Protein AF-A0A382PAS7-F1 (afdb_monomer)

pLDDT: mean 87.81, std 16.5, range [35.19, 98.38]

Radius of gyration: 13.89 Å; Cα contacts (8 Å, |Δi|>4): 24; chains: 1; bounding box: 30×28×36 Å

InterPro domains:
  IPR001412 Aminoacyl-tRNA synthetase, class I, conserved site [PS00178] (36-47)
  IPR014729 Rossmann-like alpha/beta/alpha sandwich fold [G3DSA:3.40.50.620] (2-58)
  IPR020058 Glutamyl/glutaminyl-tRNA synthetase, class Ib, catalytic domain [PF00749] (30-58)
  IPR050132 Glutamine/Glutamate--tRNA Ligase [PTHR43097] (18-58)

Solvent-accessible surface area (backbone atoms only — not comparable to full-atom values): 3921 Å² total; per-residue (Å²): 133,85,78,74,76,79,75,70,79,90,44,74,68,58,54,51,52,52,52,39,44,76,69,48,42,76,80,60,57,80,84,65,74,77,84,77,72,98,83,68,82,86,54,78,73,48,53,58,53,46,52,51,28,58,59,75,60,109

Secondary structure (DSSP, 8-state):
-------PPP-HHHHHHHHHHHTTGGGG---------TTS---HHHHHHHHHHHHHT-

Mean predicted aligned error: 5.77 Å

Nearest PDB st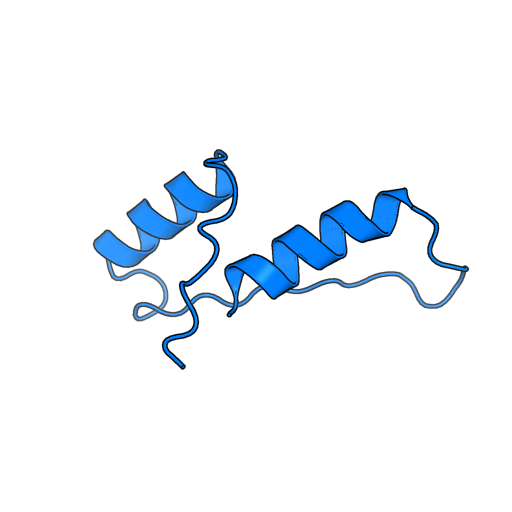ructures (foldseek):
  5zn9-assembly1_A  TM=3.062E-01  e=8.809E+00  Homo sapiens

Organism: NCBI:txid408172

Foldseek 3Di:
DPPDLPDDDDDPVVVVLVVCLVVCHPVNADAFDDDDDPPDDDDPVVVVVVCVRVSVRD

Sequence (58 aa):
MSFESERYPSNFISNIIESDLKAGKHGGRVA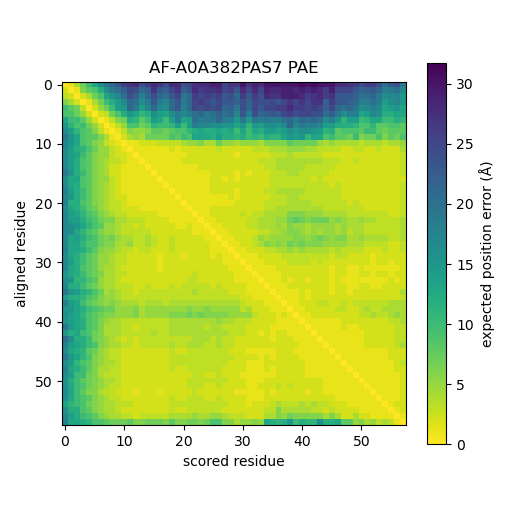TRFPPEPNGFLHIGHAKSICINFGIAQ

Structure (mmCIF, N/CA/C/O backbone):
data_AF-A0A382PAS7-F1
#
_entry.id   AF-A0A382PAS7-F1
#
loop_
_atom_site.group_PDB
_atom_site.id
_atom_site.type_symbol
_atom_site.label_atom_id
_atom_site.label_alt_id
_atom_site.label_comp_id
_atom_site.label_asym_id
_atom_site.label_entity_id
_atom_site.label_seq_id
_atom_site.pdbx_PDB_ins_code
_atom_site.Cartn_x
_atom_site.Cartn_y
_atom_site.Cartn_z
_atom_site.occupancy
_atom_site.B_iso_or_equiv
_atom_site.auth_seq_id
_atom_site.auth_comp_id
_atom_site.auth_asym_id
_atom_site.auth_atom_id
_atom_site.pdbx_PDB_model_num
ATOM 1 N N . MET A 1 1 ? 8.591 -22.334 18.339 1.00 35.19 1 MET A N 1
ATOM 2 C CA . MET A 1 1 ? 9.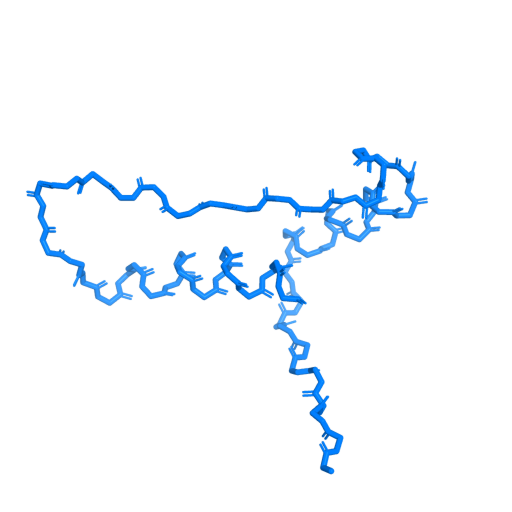270 -21.079 17.972 1.00 35.19 1 MET A CA 1
ATOM 3 C C . MET A 1 1 ? 8.182 -20.038 17.810 1.00 35.19 1 MET A C 1
ATOM 5 O O . MET A 1 1 ? 7.466 -20.063 16.819 1.00 35.19 1 MET A O 1
ATOM 9 N N . SER A 1 2 ? 7.931 -19.275 18.870 1.00 35.38 2 SER A N 1
ATOM 10 C CA . SER A 1 2 ? 6.966 -18.178 18.871 1.00 35.38 2 SER A CA 1
ATOM 11 C C . SER A 1 2 ? 7.447 -17.139 17.865 1.00 35.38 2 SER A C 1
ATOM 13 O O . SER A 1 2 ? 8.498 -16.541 18.070 1.00 35.38 2 SER A O 1
ATOM 15 N N . PHE A 1 3 ? 6.728 -16.991 16.754 1.00 39.69 3 PHE A N 1
ATOM 16 C CA . PHE A 1 3 ? 6.929 -15.867 15.849 1.00 39.69 3 PHE A CA 1
ATOM 17 C C . PHE A 1 3 ? 6.490 -14.619 16.608 1.00 39.69 3 PHE A C 1
ATOM 19 O O . PHE A 1 3 ? 5.299 -14.360 16.764 1.00 39.69 3 PHE A O 1
ATOM 26 N N . GLU A 1 4 ? 7.457 -13.900 17.167 1.00 47.19 4 GLU A N 1
ATOM 27 C CA . GLU A 1 4 ? 7.238 -12.540 17.630 1.00 47.19 4 GLU A CA 1
ATOM 28 C C . GLU A 1 4 ? 6.748 -11.736 16.426 1.00 47.19 4 GLU A C 1
ATOM 30 O O . GLU A 1 4 ? 7.436 -11.643 15.410 1.00 47.19 4 GLU A O 1
ATOM 35 N N . SER A 1 5 ? 5.519 -11.220 16.504 1.00 54.94 5 SER A N 1
ATOM 36 C CA . SER A 1 5 ? 5.004 -10.294 15.503 1.00 54.94 5 SER A CA 1
ATOM 37 C C . SER A 1 5 ? 5.911 -9.067 15.533 1.00 54.94 5 SER A C 1
ATOM 39 O O . SER A 1 5 ? 5.845 -8.292 16.495 1.00 54.94 5 SER A O 1
ATOM 41 N N . GLU A 1 6 ? 6.778 -8.892 14.536 1.00 57.28 6 GLU A N 1
ATOM 42 C CA . GLU A 1 6 ? 7.483 -7.628 14.345 1.00 57.28 6 GLU A CA 1
ATOM 43 C C . GLU A 1 6 ? 6.417 -6.533 14.246 1.00 57.28 6 GLU A C 1
ATOM 45 O O . GLU A 1 6 ? 5.712 -6.405 13.245 1.00 57.28 6 GLU A O 1
ATOM 50 N N . ARG A 1 7 ? 6.231 -5.762 15.325 1.00 61.22 7 ARG A N 1
ATOM 51 C CA . ARG A 1 7 ? 5.345 -4.605 15.274 1.00 61.22 7 ARG A CA 1
ATOM 52 C C . ARG A 1 7 ? 5.985 -3.620 14.316 1.00 61.22 7 ARG A C 1
ATOM 54 O O . ARG A 1 7 ? 7.033 -3.051 14.619 1.00 61.22 7 ARG A O 1
ATOM 61 N N . TYR A 1 8 ? 5.338 -3.420 13.173 1.00 67.06 8 TYR A N 1
ATOM 62 C CA . TYR A 1 8 ? 5.719 -2.380 12.234 1.00 67.06 8 TYR A CA 1
ATOM 63 C C . TYR A 1 8 ? 5.912 -1.049 12.971 1.00 67.06 8 TYR A C 1
ATOM 65 O O . TYR A 1 8 ? 5.142 -0.745 13.892 1.00 67.06 8 TYR A O 1
ATOM 73 N N . PRO A 1 9 ? 6.913 -0.241 12.575 1.00 71.62 9 PRO A N 1
ATOM 74 C CA . PRO A 1 9 ? 7.134 1.070 13.167 1.00 71.62 9 PRO A CA 1
ATOM 75 C C . PRO A 1 9 ? 5.823 1.856 13.216 1.00 71.62 9 PRO A C 1
ATOM 77 O O . PRO A 1 9 ? 5.104 1.922 12.208 1.00 71.62 9 PRO A O 1
ATOM 80 N N . SER A 1 10 ? 5.506 2.439 14.380 1.00 80.19 10 SER A N 1
ATOM 81 C CA . SER A 1 10 ? 4.252 3.174 14.543 1.00 80.19 10 SER A CA 1
ATOM 82 C C . SER A 1 10 ? 4.195 4.288 13.505 1.00 80.19 10 SER A C 1
ATOM 84 O O . SER A 1 10 ? 5.101 5.120 13.418 1.00 80.19 10 SER A O 1
ATOM 86 N N . ASN A 1 11 ? 3.136 4.302 12.715 1.00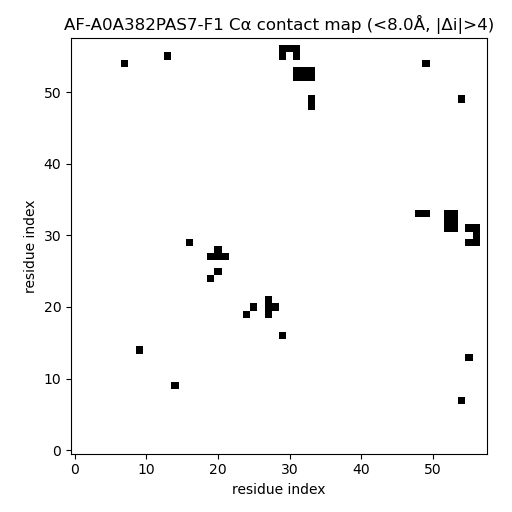 87.75 11 ASN A N 1
ATOM 87 C CA . ASN A 1 11 ? 2.889 5.320 11.713 1.00 87.75 11 ASN A CA 1
ATOM 88 C C . ASN A 1 11 ? 1.402 5.687 11.747 1.00 87.75 11 ASN A C 1
ATOM 90 O O . ASN A 1 11 ? 0.585 4.997 12.358 1.00 87.75 11 ASN A O 1
ATOM 94 N N . PHE A 1 12 ? 1.046 6.792 11.095 1.00 95.19 12 PHE A N 1
ATOM 95 C CA . PHE A 1 12 ? -0.324 7.299 11.139 1.00 95.19 12 PHE A CA 1
ATOM 96 C C . PHE A 1 12 ? -1.352 6.315 10.549 1.00 95.19 12 PHE A C 1
ATOM 98 O O . PHE A 1 12 ? -2.487 6.300 11.014 1.00 95.19 12 PHE A O 1
ATOM 105 N N . ILE A 1 13 ? -0.969 5.470 9.579 1.00 93.69 13 ILE A N 1
ATOM 106 C CA . ILE A 1 13 ? -1.857 4.459 8.981 1.00 93.69 13 ILE A CA 1
ATOM 107 C C . ILE A 1 13 ? -2.204 3.399 10.030 1.00 93.69 13 ILE A C 1
ATOM 109 O O . ILE A 1 13 ? -3.380 3.102 10.227 1.00 93.69 13 ILE A O 1
ATOM 113 N N . SER A 1 14 ? -1.206 2.887 10.759 1.00 91.69 14 SER A N 1
ATOM 114 C CA . SER A 1 14 ? -1.417 1.914 11.839 1.00 91.69 14 SER A CA 1
ATOM 115 C C . SER A 1 14 ? -2.324 2.465 12.944 1.00 91.69 14 SER A C 1
ATOM 117 O O . SER A 1 14 ? -3.215 1.760 13.409 1.00 91.69 14 SER A O 1
ATOM 119 N N . ASN A 1 15 ? -2.154 3.738 13.317 1.00 93.56 15 ASN A N 1
ATOM 120 C CA . ASN A 1 15 ? -2.982 4.382 14.343 1.00 93.56 15 ASN A CA 1
ATOM 121 C C . ASN A 1 15 ? -4.452 4.507 13.906 1.00 93.56 15 ASN A C 1
ATOM 123 O O . ASN A 1 15 ? -5.359 4.289 14.709 1.00 93.56 15 ASN A O 1
ATOM 127 N N . ILE A 1 16 ? -4.694 4.846 12.634 1.00 95.19 16 ILE A N 1
ATOM 128 C CA . ILE A 1 16 ? -6.049 4.918 12.068 1.00 95.19 16 ILE A CA 1
ATOM 129 C C . ILE A 1 16 ? -6.693 3.530 12.067 1.00 95.19 16 ILE A C 1
ATOM 131 O O . ILE A 1 16 ? -7.819 3.382 12.533 1.00 95.19 16 ILE A O 1
ATOM 135 N N . ILE A 1 17 ? -5.963 2.508 11.615 1.00 93.62 17 ILE A N 1
ATOM 136 C CA . ILE A 1 17 ? -6.454 1.125 11.595 1.00 93.62 17 ILE A CA 1
ATOM 137 C C . ILE A 1 17 ? -6.794 0.647 13.008 1.00 93.62 17 ILE A C 1
ATOM 139 O O . ILE A 1 17 ? -7.859 0.077 13.218 1.00 93.62 17 ILE A O 1
ATOM 143 N N . GLU A 1 18 ? -5.938 0.914 13.995 1.00 93.19 18 GLU A N 1
ATOM 144 C CA . GLU A 1 18 ? -6.203 0.541 15.386 1.00 93.19 18 GLU A CA 1
ATOM 145 C C . GLU A 1 18 ? -7.461 1.232 15.935 1.00 93.19 18 GLU A C 1
ATOM 147 O O . GLU A 1 18 ? -8.269 0.605 16.622 1.00 93.19 18 GLU A O 1
ATOM 152 N N . SER A 1 19 ? -7.656 2.514 15.615 1.00 95.38 19 SER A N 1
ATOM 153 C CA . SER A 1 19 ? -8.865 3.250 15.992 1.00 95.38 19 SER A CA 1
ATOM 154 C C . SER A 1 19 ? -10.118 2.650 15.347 1.00 95.38 19 SER A C 1
ATOM 156 O O . SER A 1 19 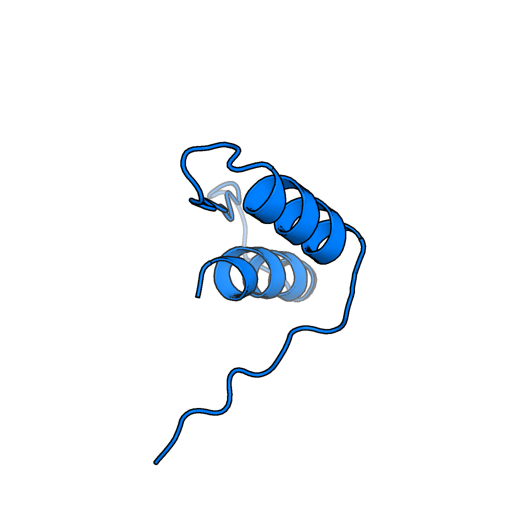? -11.119 2.439 16.034 1.00 95.38 19 SER A O 1
ATOM 158 N N . ASP A 1 20 ? -10.050 2.307 14.061 1.00 96.56 20 ASP A N 1
ATOM 159 C CA . ASP A 1 20 ? -11.159 1.717 13.313 1.00 96.56 20 ASP A CA 1
ATOM 160 C C . ASP A 1 20 ? -11.507 0.304 13.803 1.00 96.56 20 ASP A C 1
ATOM 162 O O . ASP A 1 20 ? -12.688 -0.027 13.938 1.00 96.56 20 ASP A O 1
ATOM 166 N N . LEU A 1 21 ? -10.496 -0.500 14.149 1.00 94.75 21 LEU A N 1
ATOM 167 C CA . LEU A 1 21 ? -10.668 -1.815 14.766 1.00 94.75 21 LEU A CA 1
ATOM 168 C C . LEU A 1 21 ? -11.335 -1.708 16.141 1.00 94.75 21 LEU A C 1
ATOM 170 O O . LEU A 1 21 ? -12.294 -2.430 16.409 1.00 94.75 21 LEU A O 1
ATOM 174 N N . LYS A 1 22 ? -10.890 -0.770 16.991 1.00 95.69 22 LYS A N 1
ATOM 175 C CA . LYS A 1 22 ? -11.518 -0.500 18.299 1.00 95.69 22 LYS A CA 1
ATOM 176 C C . LYS A 1 22 ? -12.965 -0.031 18.159 1.00 95.69 22 LYS A C 1
ATOM 178 O O . LYS A 1 22 ? -13.799 -0.374 18.989 1.00 95.69 22 LYS A O 1
ATOM 183 N N . ALA A 1 23 ? -13.269 0.724 17.106 1.00 97.06 23 ALA A N 1
ATOM 184 C CA . ALA A 1 23 ? -14.622 1.167 16.787 1.00 97.06 23 ALA A CA 1
ATOM 185 C C . ALA A 1 23 ? -15.495 0.072 16.137 1.00 97.06 23 ALA A C 1
ATOM 187 O O . ALA A 1 23 ? -16.664 0.323 15.849 1.00 97.06 23 ALA A O 1
ATOM 188 N N . GLY A 1 24 ? -14.952 -1.123 15.869 1.00 94.81 24 GLY A N 1
ATOM 189 C CA . GLY A 1 24 ? -15.678 -2.219 15.223 1.00 94.81 24 GLY A CA 1
ATOM 190 C C . GLY A 1 24 ? -16.016 -1.964 13.750 1.00 94.81 24 GLY A C 1
ATOM 191 O O . GLY A 1 24 ? -16.889 -2.633 13.189 1.00 94.81 24 GLY A O 1
ATOM 192 N N . LYS A 1 25 ? -15.347 -1.006 13.093 1.00 94.75 25 LYS A N 1
ATOM 193 C CA . LYS A 1 25 ? -15.568 -0.728 11.669 1.00 94.75 25 LYS A CA 1
ATOM 194 C C . LYS A 1 25 ? -15.172 -1.933 10.818 1.00 94.75 25 LYS A C 1
ATOM 196 O O . LYS A 1 25 ? -14.326 -2.740 11.198 1.00 94.75 25 LYS A O 1
ATOM 201 N N . HIS A 1 26 ? -15.818 -2.070 9.660 1.00 94.38 26 HIS A N 1
ATOM 202 C CA . HIS A 1 26 ? -15.581 -3.164 8.706 1.00 94.38 26 HIS A CA 1
ATOM 203 C C . HIS A 1 26 ? -15.680 -4.578 9.318 1.00 94.38 26 HIS A C 1
ATOM 205 O O . HIS A 1 26 ? -15.083 -5.523 8.806 1.00 94.38 26 HIS A O 1
ATOM 211 N N . GLY A 1 27 ? -16.422 -4.734 10.422 1.00 94.06 27 GLY A N 1
ATOM 212 C CA . GLY A 1 27 ? -16.537 -6.006 11.137 1.00 94.06 27 GLY A CA 1
ATOM 213 C C . GLY A 1 27 ? -15.218 -6.475 11.759 1.00 94.06 27 GLY A C 1
ATOM 214 O O . GLY A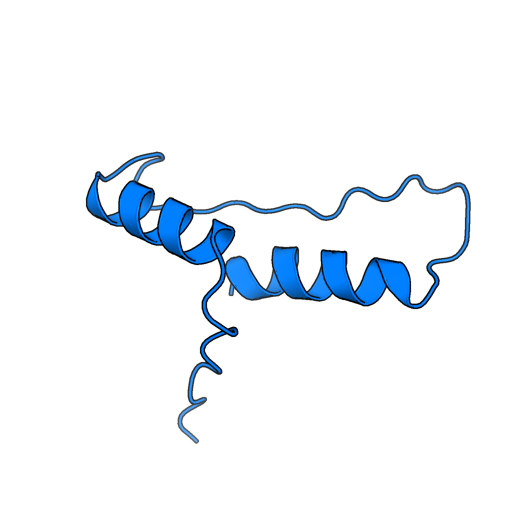 1 27 ? -14.993 -7.678 11.848 1.00 94.06 27 GLY A O 1
ATOM 215 N N . GLY A 1 28 ? -14.327 -5.544 12.123 1.00 91.88 28 GLY A N 1
ATOM 216 C CA . GLY A 1 28 ? -13.018 -5.858 12.704 1.00 91.88 28 GLY A CA 1
ATOM 217 C C . GLY A 1 28 ? -12.010 -6.424 11.700 1.00 91.88 28 GLY A C 1
ATOM 218 O O . GLY A 1 28 ? -11.032 -7.046 12.101 1.00 91.88 28 GLY A O 1
ATOM 219 N N . ARG A 1 29 ? -12.250 -6.247 10.394 1.00 93.38 29 ARG A N 1
ATOM 220 C CA . ARG A 1 29 ? -11.395 -6.767 9.320 1.00 93.38 29 ARG A CA 1
ATOM 221 C C . ARG A 1 29 ? -10.646 -5.642 8.621 1.00 93.38 29 ARG A C 1
ATOM 223 O O . ARG A 1 29 ? -11.216 -4.595 8.327 1.00 93.38 29 ARG A O 1
ATOM 230 N N . VAL A 1 30 ? -9.392 -5.910 8.272 1.00 94.62 30 VAL A N 1
ATOM 231 C CA . VAL A 1 30 ? -8.546 -5.025 7.464 1.00 94.62 30 VAL A CA 1
ATOM 232 C C . VAL A 1 30 ? -8.251 -5.716 6.137 1.00 94.62 30 VAL A C 1
ATOM 234 O O . VAL A 1 30 ? -7.923 -6.899 6.111 1.00 94.62 30 VAL A O 1
ATOM 237 N N . ALA A 1 31 ? -8.391 -4.988 5.029 1.00 95.88 31 ALA A N 1
ATOM 238 C CA . ALA A 1 31 ? -8.055 -5.473 3.694 1.00 95.88 31 ALA A CA 1
ATOM 239 C C . ALA A 1 31 ? -7.220 -4.416 2.964 1.00 95.88 31 ALA A C 1
ATOM 241 O O . ALA A 1 31 ? -7.711 -3.338 2.629 1.00 95.88 31 ALA A O 1
ATOM 242 N N . THR A 1 32 ? -5.947 -4.720 2.734 1.00 96.31 32 THR A N 1
ATOM 243 C CA . THR A 1 32 ? -5.004 -3.865 2.003 1.00 96.31 32 THR A CA 1
ATOM 244 C C . THR A 1 32 ? -4.778 -4.404 0.591 1.00 96.31 32 THR A C 1
ATOM 246 O O . THR A 1 32 ? -5.181 -5.517 0.256 1.00 96.31 32 THR A O 1
ATOM 249 N N . ARG A 1 33 ? -4.154 -3.599 -0.278 1.00 97.75 33 ARG A N 1
ATOM 250 C CA . ARG A 1 33 ? -3.831 -4.010 -1.651 1.00 97.75 33 ARG A CA 1
ATOM 251 C C . ARG A 1 33 ? -2.666 -3.214 -2.214 1.00 97.75 33 ARG A C 1
ATOM 253 O O . ARG A 1 33 ? -2.625 -1.991 -2.066 1.00 97.75 33 ARG A O 1
ATOM 260 N N . PHE A 1 34 ? -1.793 -3.900 -2.944 1.00 97.62 34 PHE A N 1
ATOM 261 C CA . PHE A 1 34 ? -0.734 -3.307 -3.754 1.00 97.62 34 PHE A CA 1
ATOM 262 C C . PHE A 1 34 ? -1.096 -3.461 -5.244 1.00 97.62 34 PHE A C 1
ATOM 264 O O . PHE A 1 34 ? -0.966 -4.569 -5.761 1.00 97.62 34 PHE A O 1
ATOM 271 N N . PRO A 1 35 ? -1.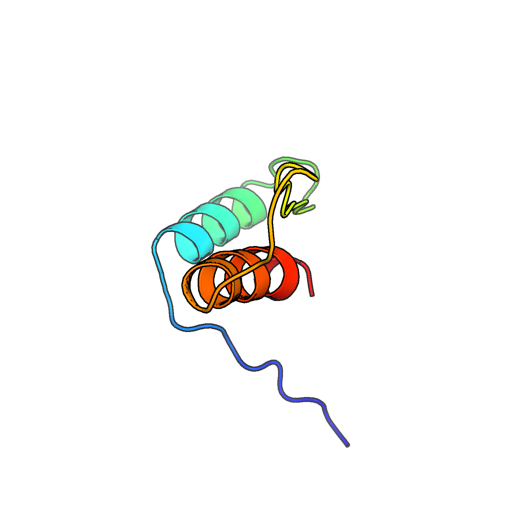596 -2.403 -5.920 1.00 97.94 35 PRO A N 1
ATOM 272 C CA . PRO A 1 35 ? -2.079 -2.485 -7.297 1.00 97.94 35 PRO A CA 1
ATOM 273 C C . PRO A 1 35 ? -1.144 -1.748 -8.282 1.00 97.94 35 PRO A C 1
ATOM 275 O O . PRO A 1 35 ? -1.515 -0.680 -8.771 1.00 97.94 35 PRO A O 1
ATOM 278 N N . PRO A 1 36 ? 0.083 -2.236 -8.547 1.00 97.50 36 PRO A N 1
ATOM 279 C CA . PRO A 1 36 ? 0.922 -1.649 -9.586 1.00 97.50 36 PRO A CA 1
ATOM 280 C C . PRO A 1 36 ? 0.296 -1.895 -10.963 1.00 97.50 36 PRO A C 1
ATOM 282 O O . PRO A 1 36 ? -0.322 -2.935 -11.201 1.00 97.50 36 PRO A O 1
ATOM 285 N N . GLU A 1 37 ? 0.483 -0.958 -11.886 1.00 98.00 37 GLU A N 1
ATOM 286 C CA . GLU A 1 37 ? 0.126 -1.194 -13.281 1.00 98.00 37 GLU A CA 1
ATOM 287 C C . GLU A 1 37 ? 1.094 -2.215 -13.904 1.00 98.00 37 GLU A C 1
ATOM 289 O O . GLU A 1 37 ? 2.303 -2.152 -13.660 1.00 98.00 37 GLU A O 1
ATOM 294 N N . PRO A 1 38 ? 0.606 -3.168 -14.719 1.00 96.12 38 PRO A N 1
ATOM 295 C CA . PRO A 1 38 ? 1.434 -4.210 -15.324 1.00 96.12 38 PRO A CA 1
ATOM 296 C C . PRO A 1 38 ? 2.185 -3.696 -16.568 1.00 96.12 38 PRO A C 1
ATOM 298 O O . PRO A 1 38 ? 2.201 -4.347 -17.608 1.00 96.12 38 PRO A O 1
ATOM 301 N N . ASN A 1 39 ? 2.771 -2.501 -16.488 1.00 97.81 39 ASN A N 1
ATOM 302 C CA . ASN A 1 39 ? 3.411 -1.794 -17.602 1.00 97.81 39 ASN A CA 1
ATOM 303 C C . ASN A 1 39 ? 4.877 -1.404 -17.328 1.00 97.81 39 ASN A C 1
ATOM 305 O O . ASN A 1 39 ? 5.480 -0.698 -18.134 1.00 97.81 39 ASN A O 1
ATOM 309 N N . GLY A 1 40 ? 5.476 -1.876 -16.230 1.00 97.12 40 GLY A N 1
ATOM 310 C CA . GLY A 1 40 ? 6.867 -1.581 -15.890 1.00 97.12 40 GLY A CA 1
ATOM 311 C C . GLY A 1 40 ? 7.448 -2.492 -14.809 1.00 97.12 40 GLY A C 1
ATOM 312 O O . GLY A 1 40 ? 6.734 -3.246 -14.148 1.00 97.12 40 GLY A O 1
ATOM 313 N N . PHE A 1 41 ? 8.769 -2.420 -14.627 1.00 98.12 41 PHE A N 1
ATOM 314 C CA . PHE A 1 41 ? 9.458 -3.136 -13.554 1.00 98.12 41 PHE A CA 1
ATOM 315 C C . PHE A 1 41 ? 9.354 -2.390 -12.226 1.00 98.12 41 PHE A C 1
ATOM 317 O O . PHE A 1 41 ? 9.471 -1.164 -12.154 1.00 98.12 41 PHE A O 1
ATOM 324 N N . LEU A 1 42 ? 9.213 -3.153 -11.144 1.00 98.12 42 LEU A N 1
ATOM 325 C CA . LEU A 1 42 ? 9.247 -2.598 -9.802 1.00 98.12 42 LEU A CA 1
ATOM 326 C C . LEU A 1 42 ? 10.677 -2.166 -9.447 1.00 98.12 42 LEU A C 1
ATOM 328 O O . LEU A 1 42 ? 11.611 -2.960 -9.494 1.00 98.12 42 LEU A O 1
ATOM 332 N N . HIS A 1 43 ? 10.844 -0.911 -9.044 1.00 98.12 43 HIS A N 1
ATOM 333 C CA . HIS A 1 43 ? 12.065 -0.405 -8.406 1.00 98.12 43 HIS A CA 1
ATOM 334 C C . HIS A 1 43 ? 11.931 -0.344 -6.872 1.00 98.12 43 HIS A C 1
ATOM 336 O O . HIS A 1 43 ? 10.844 -0.539 -6.325 1.00 98.12 43 HIS A O 1
ATOM 342 N N . ILE A 1 44 ? 13.016 0.018 -6.171 1.00 98.12 44 ILE A N 1
ATOM 343 C CA . ILE A 1 44 ? 13.108 0.048 -4.695 1.00 98.12 44 ILE A CA 1
ATOM 344 C C . ILE A 1 44 ? 12.008 0.863 -3.989 1.00 98.12 44 ILE A C 1
ATOM 346 O O . ILE A 1 44 ? 11.644 0.565 -2.856 1.00 98.12 44 ILE A O 1
ATOM 350 N N . GLY A 1 45 ? 11.410 1.850 -4.660 1.00 97.31 45 GLY A N 1
ATOM 351 C CA . GLY A 1 45 ? 10.287 2.617 -4.113 1.00 97.31 45 GLY A CA 1
ATOM 352 C C . GLY A 1 45 ? 9.042 1.756 -3.870 1.00 97.31 45 GLY A C 1
ATOM 353 O O . GLY A 1 45 ? 8.335 1.959 -2.883 1.00 97.31 45 GLY A O 1
ATOM 354 N N . HIS A 1 46 ? 8.816 0.736 -4.702 1.00 98.38 46 HIS A N 1
ATOM 355 C CA . HIS A 1 46 ? 7.703 -0.198 -4.538 1.00 98.38 46 HIS A CA 1
ATOM 356 C C . HIS A 1 46 ? 7.839 -1.054 -3.284 1.00 98.38 46 HIS A C 1
ATOM 358 O O . HIS A 1 46 ? 6.817 -1.402 -2.696 1.00 98.38 46 HIS A O 1
ATOM 364 N N . ALA A 1 47 ? 9.066 -1.330 -2.825 1.00 96.81 47 ALA A N 1
ATOM 365 C CA . ALA A 1 47 ? 9.292 -2.098 -1.604 1.00 96.81 47 ALA A CA 1
ATOM 366 C C . ALA A 1 47 ? 8.560 -1.471 -0.408 1.00 96.81 47 ALA A C 1
ATOM 368 O O . ALA A 1 47 ? 7.938 -2.184 0.37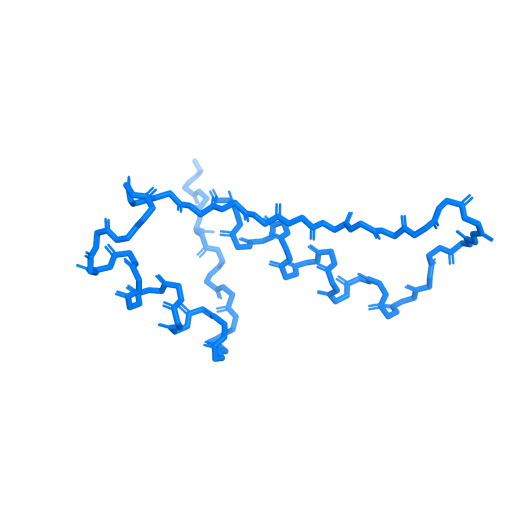2 1.00 96.81 47 ALA A O 1
ATOM 369 N N . LYS A 1 48 ? 8.519 -0.133 -0.315 1.00 94.25 48 LYS A N 1
ATOM 370 C CA . LYS A 1 48 ? 7.769 0.563 0.740 1.00 94.25 48 LYS A CA 1
ATOM 371 C C . LYS A 1 48 ? 6.267 0.275 0.670 1.00 94.25 48 LYS A C 1
ATOM 373 O O . LYS A 1 48 ? 5.657 -0.020 1.690 1.00 94.25 48 LYS A O 1
ATOM 378 N N . SER A 1 49 ? 5.673 0.338 -0.521 1.00 95.81 49 SER A N 1
ATOM 379 C CA . SER A 1 49 ? 4.241 0.065 -0.702 1.00 95.81 49 SER A CA 1
ATOM 380 C C . SER A 1 49 ? 3.902 -1.407 -0.442 1.00 95.81 49 SER A C 1
ATOM 382 O O . SER A 1 49 ? 2.897 -1.697 0.203 1.00 95.81 49 SER A O 1
ATOM 384 N N . ILE A 1 50 ? 4.768 -2.330 -0.872 1.00 95.31 50 ILE A N 1
ATOM 385 C CA . ILE A 1 50 ? 4.625 -3.770 -0.628 1.00 95.31 50 ILE A CA 1
ATOM 386 C C . ILE A 1 50 ? 4.675 -4.058 0.875 1.00 95.31 50 ILE A C 1
ATOM 388 O O . ILE A 1 50 ? 3.717 -4.607 1.416 1.00 95.31 50 ILE A O 1
ATOM 392 N N . CYS A 1 51 ? 5.739 -3.634 1.564 1.00 93.06 51 CYS A N 1
ATOM 393 C CA . CYS A 1 51 ? 5.907 -3.900 2.992 1.00 93.06 51 CYS A CA 1
ATOM 394 C C . CYS A 1 51 ? 4.780 -3.291 3.832 1.00 93.06 51 CYS A C 1
ATOM 396 O O . CYS A 1 51 ? 4.316 -3.930 4.76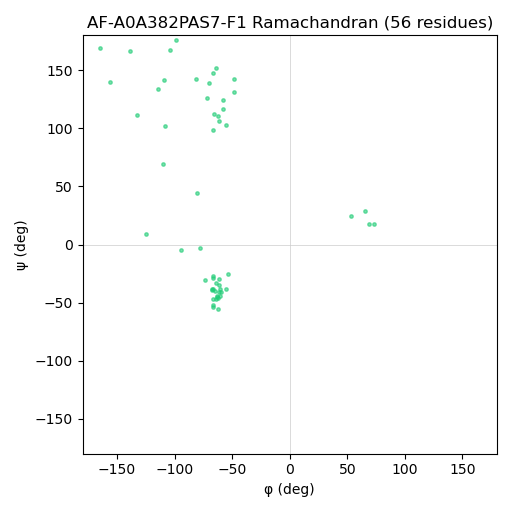6 1.00 93.06 51 CYS A O 1
ATOM 398 N N . ILE A 1 52 ? 4.301 -2.089 3.489 1.00 92.44 52 ILE A N 1
ATOM 399 C CA . ILE A 1 52 ? 3.173 -1.469 4.197 1.00 92.44 52 ILE A CA 1
ATOM 400 C C . ILE A 1 52 ? 1.885 -2.265 3.971 1.00 92.44 52 ILE A C 1
ATOM 402 O O . ILE A 1 52 ? 1.214 -2.613 4.935 1.00 92.44 52 ILE A O 1
ATOM 406 N N . ASN A 1 53 ? 1.517 -2.555 2.719 1.00 94.62 53 ASN A N 1
ATOM 407 C CA . ASN A 1 53 ? 0.229 -3.191 2.443 1.00 94.62 53 ASN A CA 1
ATOM 408 C C . ASN A 1 53 ? 0.179 -4.619 2.989 1.00 94.62 53 ASN A C 1
ATOM 410 O O . ASN A 1 53 ? -0.727 -4.941 3.751 1.00 94.62 53 ASN A O 1
ATOM 414 N N . PHE A 1 54 ? 1.142 -5.465 2.626 1.00 93.12 54 PHE A N 1
ATOM 415 C CA . PHE A 1 54 ? 1.126 -6.866 3.048 1.00 93.12 54 PHE A CA 1
ATOM 416 C C . PHE A 1 54 ? 1.482 -7.030 4.523 1.00 93.12 54 PHE A C 1
ATOM 418 O O . PHE A 1 54 ? 0.938 -7.914 5.169 1.00 93.12 54 PHE A O 1
ATOM 425 N N . GLY A 1 55 ? 2.320 -6.146 5.067 1.00 89.88 55 GLY A N 1
ATOM 426 C CA . GLY A 1 55 ? 2.657 -6.160 6.484 1.00 89.88 55 GLY A CA 1
ATOM 427 C C . GLY A 1 55 ? 1.491 -5.821 7.403 1.00 89.88 55 GLY A C 1
ATOM 428 O O . GLY A 1 55 ? 1.319 -6.446 8.439 1.00 89.88 55 GLY A O 1
ATOM 429 N N . ILE A 1 56 ? 0.639 -4.873 7.007 1.00 90.56 56 ILE A N 1
ATOM 430 C CA . ILE A 1 56 ? -0.568 -4.522 7.772 1.00 90.56 56 ILE A CA 1
ATOM 431 C C . ILE A 1 56 ? -1.602 -5.662 7.797 1.00 90.56 56 ILE A C 1
ATOM 433 O O . ILE A 1 56 ? -2.415 -5.716 8.713 1.00 90.56 56 ILE A O 1
ATOM 437 N N . ALA A 1 57 ? -1.619 -6.527 6.780 1.00 88.00 57 ALA A N 1
ATOM 438 C CA . ALA A 1 57 ? -2.634 -7.569 6.625 1.00 88.00 57 ALA A CA 1
ATOM 439 C C . ALA A 1 57 ? -2.245 -8.944 7.203 1.00 88.00 57 ALA A C 1
ATOM 441 O O . ALA A 1 57 ? -3.074 -9.853 7.140 1.00 88.00 57 ALA A O 1
ATOM 442 N N . GLN A 1 58 ? -1.012 -9.106 7.702 1.00 78.06 58 GLN A N 1
ATOM 443 C CA . GLN A 1 58 ? -0.564 -10.307 8.426 1.00 78.06 58 GLN A CA 1
ATOM 444 C C . GLN A 1 58 ? -1.218 -10.412 9.804 1.00 78.06 58 GLN A C 1
ATOM 446 O O . GLN A 1 58 ? -1.565 -11.556 10.174 1.00 78.06 58 GLN A O 1
#